Protein AF-X1PZ24-F1 (afdb_monomer)

Mean predicted aligned error: 7.65 Å

Radius of gyration: 15.7 Å; Cα contacts (8 Å, |Δi|>4): 237; chains: 1; bounding box: 40×35×41 Å

Structure (mmCIF, N/CA/C/O backbone):
data_AF-X1PZ24-F1
#
_entry.id   AF-X1PZ24-F1
#
loop_
_atom_site.group_PDB
_atom_site.id
_atom_site.type_symbol
_atom_site.label_atom_id
_atom_site.label_alt_id
_atom_site.label_comp_id
_atom_site.label_asym_id
_atom_site.label_entity_id
_atom_site.label_seq_id
_atom_site.pdbx_PDB_ins_code
_atom_site.Cartn_x
_atom_site.Cartn_y
_atom_site.Cartn_z
_atom_site.occupancy
_atom_site.B_iso_or_equiv
_atom_site.auth_seq_id
_atom_site.auth_comp_id
_atom_site.auth_asym_id
_atom_site.auth_atom_id
_atom_site.pdbx_PDB_model_num
ATOM 1 N N . MET A 1 1 ? 10.990 -10.900 -12.507 1.00 47.62 1 MET A N 1
ATOM 2 C CA . MET A 1 1 ? 11.092 -10.141 -13.762 1.00 47.62 1 MET A CA 1
ATOM 3 C C . MET A 1 1 ? 9.679 -9.938 -14.215 1.00 47.62 1 MET A C 1
ATOM 5 O O . MET A 1 1 ? 9.075 -10.894 -14.695 1.00 47.62 1 MET A O 1
ATOM 9 N N . ALA A 1 2 ? 9.179 -8.734 -13.977 1.00 53.09 2 ALA A N 1
ATOM 10 C CA . ALA A 1 2 ? 7.839 -8.320 -14.306 1.00 53.09 2 ALA A CA 1
ATOM 11 C C . ALA A 1 2 ? 7.632 -8.657 -15.776 1.00 53.09 2 ALA A C 1
ATOM 13 O O . ALA A 1 2 ? 8.490 -8.360 -16.621 1.00 53.09 2 ALA A O 1
ATOM 14 N N . ASN A 1 3 ? 6.565 -9.393 -16.068 1.00 50.22 3 ASN A N 1
ATOM 15 C CA . ASN A 1 3 ? 6.244 -9.698 -17.453 1.00 50.22 3 ASN A CA 1
ATOM 16 C C . ASN A 1 3 ? 5.945 -8.374 -18.187 1.00 50.22 3 ASN A C 1
ATOM 18 O O . ASN A 1 3 ? 5.722 -7.351 -17.550 1.00 50.22 3 ASN A O 1
ATOM 22 N N . TYR A 1 4 ? 5.942 -8.364 -19.520 1.00 52.41 4 TYR A N 1
ATOM 23 C CA . TYR A 1 4 ? 5.857 -7.143 -20.348 1.00 52.41 4 TYR A CA 1
ATOM 24 C C . TYR A 1 4 ? 4.644 -6.215 -20.056 1.00 52.41 4 TYR A C 1
ATOM 26 O O . TYR A 1 4 ? 4.600 -5.103 -20.573 1.00 52.41 4 TYR A O 1
ATOM 34 N N . ASP A 1 5 ? 3.688 -6.655 -19.232 1.00 61.16 5 ASP A N 1
ATOM 35 C CA . ASP A 1 5 ? 2.458 -5.948 -18.843 1.00 61.16 5 ASP A CA 1
ATOM 36 C C . ASP A 1 5 ? 2.370 -5.625 -17.328 1.00 61.16 5 ASP A C 1
ATOM 38 O O . ASP A 1 5 ? 1.391 -5.044 -16.877 1.00 61.16 5 ASP A O 1
ATOM 42 N N . GLU A 1 6 ? 3.371 -5.998 -16.515 1.00 70.12 6 GLU A N 1
ATOM 43 C CA . GLU A 1 6 ? 3.378 -5.745 -15.064 1.00 70.12 6 GLU A CA 1
ATOM 44 C C . GLU A 1 6 ? 4.144 -4.461 -14.710 1.00 70.12 6 GLU A C 1
ATOM 46 O O . GLU A 1 6 ? 5.346 -4.324 -14.956 1.00 70.12 6 GLU A O 1
ATOM 51 N N . ASP A 1 7 ? 3.452 -3.529 -14.058 1.00 83.56 7 ASP A N 1
ATOM 52 C CA . ASP A 1 7 ? 4.037 -2.345 -13.431 1.00 83.56 7 ASP A CA 1
ATOM 53 C C . ASP A 1 7 ? 3.959 -2.416 -11.892 1.00 83.56 7 ASP A C 1
ATOM 55 O O . ASP A 1 7 ? 3.420 -3.357 -11.301 1.00 83.56 7 ASP A O 1
ATOM 59 N N . SER A 1 8 ? 4.527 -1.419 -11.207 1.00 85.88 8 SER A N 1
ATOM 60 C CA . SER A 1 8 ? 4.517 -1.365 -9.739 1.00 85.88 8 SER A CA 1
ATOM 61 C C . SER A 1 8 ? 3.104 -1.252 -9.148 1.00 85.88 8 SER A C 1
ATOM 63 O O . SER A 1 8 ? 2.897 -1.683 -8.017 1.00 85.88 8 SER A O 1
ATOM 65 N N . ILE A 1 9 ? 2.111 -0.756 -9.896 1.00 89.88 9 ILE A N 1
ATOM 66 C CA . ILE A 1 9 ? 0.710 -0.753 -9.451 1.00 89.88 9 ILE A CA 1
ATOM 67 C C . ILE A 1 9 ? 0.146 -2.168 -9.495 1.00 89.88 9 ILE A C 1
ATOM 69 O O . ILE A 1 9 ? -0.422 -2.622 -8.508 1.00 89.88 9 ILE A O 1
ATOM 73 N N . THR A 1 10 ? 0.335 -2.874 -10.605 1.00 90.94 10 THR A N 1
ATOM 74 C CA . THR A 1 10 ? -0.183 -4.232 -10.802 1.00 90.94 10 THR A CA 1
ATOM 75 C C . THR A 1 10 ? 0.384 -5.181 -9.752 1.00 90.94 10 THR A C 1
ATOM 77 O O . THR A 1 10 ? -0.369 -5.864 -9.062 1.00 90.94 10 THR A O 1
ATOM 80 N N . MET A 1 11 ? 1.700 -5.137 -9.520 1.00 91.88 11 MET A N 1
ATOM 81 C CA . MET A 1 11 ? 2.318 -5.949 -8.468 1.00 91.88 11 MET A CA 1
ATOM 82 C C . MET A 1 11 ? 1.821 -5.570 -7.062 1.00 91.88 11 MET A C 1
ATOM 84 O O . MET A 1 11 ? 1.651 -6.445 -6.213 1.00 91.88 11 MET A O 1
ATOM 88 N N . ALA A 1 12 ? 1.562 -4.285 -6.792 1.00 92.69 12 ALA A N 1
ATOM 89 C CA . ALA A 1 12 ? 0.985 -3.864 -5.515 1.00 92.69 12 ALA A CA 1
ATOM 90 C C . ALA A 1 12 ? -0.463 -4.329 -5.329 1.00 92.69 12 ALA A C 1
ATOM 92 O O . ALA A 1 12 ? -0.837 -4.664 -4.207 1.00 92.69 12 ALA A O 1
ATOM 93 N N . VAL A 1 13 ? -1.257 -4.378 -6.401 1.00 94.88 13 VAL A N 1
ATOM 94 C CA . VAL A 1 13 ? -2.616 -4.934 -6.381 1.00 94.88 13 VAL A CA 1
ATOM 95 C C . VAL A 1 13 ? -2.575 -6.418 -6.029 1.00 94.88 13 VAL A C 1
ATOM 97 O O . VAL A 1 13 ? -3.271 -6.825 -5.103 1.00 94.88 13 VAL A O 1
ATOM 100 N N . GLU A 1 14 ? -1.718 -7.208 -6.679 1.00 93.62 14 GLU A N 1
ATOM 101 C CA . GLU A 1 14 ? -1.579 -8.640 -6.373 1.00 93.62 14 GLU A CA 1
ATOM 102 C C . GLU A 1 14 ? -1.134 -8.872 -4.924 1.00 93.62 14 GLU A C 1
ATOM 104 O O . GLU A 1 14 ? -1.743 -9.658 -4.196 1.00 93.62 14 GLU A O 1
ATOM 109 N N . ALA A 1 15 ? -0.130 -8.120 -4.457 1.00 93.31 15 ALA A N 1
ATOM 110 C CA . ALA A 1 15 ? 0.322 -8.199 -3.071 1.00 93.31 15 ALA A CA 1
ATOM 111 C C . ALA A 1 15 ? -0.787 -7.812 -2.076 1.00 93.31 15 ALA A C 1
ATOM 113 O O . ALA A 1 15 ? -0.935 -8.444 -1.030 1.00 93.31 15 ALA A O 1
ATOM 114 N N . ALA A 1 16 ? -1.582 -6.786 -2.389 1.00 94.94 16 ALA A N 1
ATOM 115 C CA . ALA A 1 16 ? -2.708 -6.360 -1.567 1.00 94.94 16 ALA A CA 1
ATOM 116 C C . ALA A 1 16 ? -3.831 -7.404 -1.523 1.00 94.94 16 ALA A C 1
ATOM 118 O O . ALA A 1 16 ? -4.377 -7.652 -0.451 1.00 94.94 16 ALA A O 1
ATOM 119 N N . ILE A 1 17 ? -4.165 -8.025 -2.657 1.00 94.25 17 ILE A N 1
ATOM 120 C CA . ILE A 1 17 ? -5.165 -9.098 -2.729 1.00 94.25 17 ILE A CA 1
ATOM 121 C C . ILE A 1 17 ? -4.731 -10.286 -1.871 1.00 94.25 17 ILE A C 1
ATOM 123 O O . ILE A 1 17 ? -5.545 -10.796 -1.102 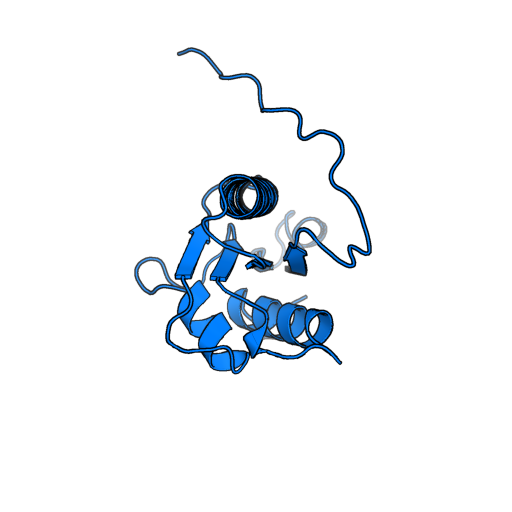1.00 94.25 17 ILE A O 1
ATOM 127 N N . ASP A 1 18 ? -3.465 -10.696 -1.964 1.00 92.62 18 ASP A N 1
ATOM 128 C CA . ASP A 1 18 ? -2.932 -11.790 -1.149 1.00 92.62 18 ASP A CA 1
ATOM 129 C C . ASP A 1 18 ? -2.952 -11.439 0.348 1.00 92.62 18 ASP A C 1
ATOM 131 O O . ASP A 1 18 ? -3.432 -12.218 1.169 1.00 92.62 18 ASP A O 1
ATOM 135 N N . CYS A 1 19 ? -2.540 -10.217 0.705 1.00 92.69 19 CYS A N 1
ATOM 136 C CA . CYS A 1 19 ? -2.556 -9.736 2.088 1.00 92.69 19 CYS A CA 1
ATOM 137 C C . CYS A 1 19 ? -3.970 -9.656 2.686 1.00 92.69 19 CYS A C 1
ATOM 139 O O . CYS A 1 19 ? -4.143 -9.918 3.876 1.00 92.69 19 CYS A O 1
ATOM 141 N N . LEU A 1 20 ? -4.974 -9.306 1.880 1.00 92.06 20 LEU A N 1
ATOM 142 C CA . LEU A 1 20 ? -6.376 -9.219 2.297 1.00 92.06 20 LEU A CA 1
ATOM 143 C C . LEU A 1 20 ? -7.131 -10.548 2.158 1.00 92.06 20 LEU A C 1
ATOM 145 O O . LEU A 1 20 ? -8.324 -10.604 2.455 1.00 92.06 20 LEU A O 1
ATOM 149 N N . ASN A 1 21 ? -6.488 -11.625 1.708 1.00 92.44 21 ASN A N 1
ATOM 150 C CA . ASN A 1 21 ? -7.161 -12.899 1.493 1.00 92.44 21 ASN A CA 1
ATOM 151 C C . ASN A 1 21 ? -7.769 -13.430 2.805 1.00 92.44 21 ASN A C 1
ATOM 153 O O . ASN A 1 21 ? -7.083 -13.596 3.812 1.00 92.44 21 ASN A O 1
ATOM 157 N N . GLY A 1 22 ? -9.083 -13.671 2.803 1.00 88.19 22 GLY A N 1
ATOM 158 C CA . GLY A 1 22 ? -9.830 -14.078 3.997 1.00 88.19 22 GLY A CA 1
ATOM 159 C C . GLY A 1 22 ? -10.107 -12.952 5.003 1.00 88.19 22 GLY A C 1
ATOM 160 O O . GLY A 1 22 ? -10.662 -13.232 6.063 1.00 88.19 22 GLY A O 1
ATOM 161 N N . THR A 1 23 ? -9.762 -11.704 4.674 1.00 88.88 23 THR A N 1
ATOM 162 C CA . THR A 1 23 ? -10.029 -10.505 5.480 1.00 88.88 23 THR A CA 1
ATOM 163 C C . THR A 1 23 ? -11.132 -9.668 4.831 1.00 88.88 23 THR A C 1
ATOM 165 O O . THR A 1 23 ? -11.210 -9.564 3.608 1.00 88.88 23 THR A O 1
ATOM 168 N N . ASP A 1 24 ? -11.998 -9.066 5.648 1.00 90.19 24 ASP A N 1
ATOM 169 C CA . ASP A 1 24 ? -12.997 -8.110 5.164 1.00 90.19 24 ASP A CA 1
ATOM 170 C C . ASP A 1 24 ? -12.309 -6.844 4.628 1.00 90.19 24 ASP A C 1
ATOM 172 O O . ASP A 1 24 ? -11.453 -6.267 5.297 1.00 90.19 24 ASP A O 1
ATOM 176 N N . ARG A 1 25 ? -12.683 -6.400 3.427 1.00 90.50 25 ARG A N 1
ATOM 177 C CA . ARG A 1 25 ? -12.105 -5.217 2.772 1.00 90.50 25 ARG A CA 1
ATOM 178 C C . ARG A 1 25 ? -12.477 -3.920 3.495 1.00 90.50 25 ARG A C 1
ATOM 180 O O . ARG A 1 25 ? -11.683 -2.980 3.500 1.00 90.50 25 ARG A O 1
ATOM 187 N N . ASP A 1 26 ? -13.620 -3.897 4.180 1.00 91.12 26 ASP A N 1
ATOM 188 C CA . ASP A 1 26 ? -14.100 -2.733 4.934 1.00 91.12 26 ASP A CA 1
ATOM 189 C C . ASP A 1 26 ? -13.255 -2.426 6.182 1.00 91.12 26 ASP A C 1
ATOM 191 O O . ASP A 1 26 ? -13.420 -1.375 6.807 1.00 91.12 26 ASP A O 1
ATOM 195 N N . ILE A 1 27 ? -12.327 -3.319 6.548 1.00 91.75 27 ILE A N 1
ATOM 196 C CA . ILE A 1 27 ? -11.443 -3.136 7.701 1.00 91.75 27 ILE A CA 1
ATOM 197 C C . ILE A 1 27 ? -10.455 -1.977 7.517 1.00 91.75 27 ILE A C 1
ATOM 199 O O . ILE A 1 27 ? -10.000 -1.407 8.511 1.00 91.75 27 ILE A O 1
ATOM 203 N N . ALA A 1 28 ? -10.088 -1.661 6.270 1.00 93.94 28 ALA A N 1
ATOM 204 C CA . ALA A 1 28 ? -9.048 -0.693 5.949 1.00 93.94 28 ALA A CA 1
ATOM 205 C C . ALA A 1 28 ? -9.612 0.734 5.899 1.00 93.94 28 ALA A C 1
ATOM 207 O O . ALA A 1 28 ? -10.496 1.055 5.105 1.00 93.94 28 ALA A O 1
ATOM 208 N N . ASP A 1 29 ? -9.054 1.622 6.718 1.00 95.44 29 ASP A N 1
ATOM 209 C CA . ASP A 1 29 ? -9.386 3.054 6.757 1.00 95.44 29 ASP A CA 1
ATOM 210 C C . ASP A 1 29 ? -8.489 3.889 5.830 1.00 95.44 29 ASP A C 1
ATOM 212 O O . ASP A 1 29 ? -8.745 5.069 5.582 1.00 95.44 29 ASP A O 1
ATOM 216 N N . GLY A 1 30 ? -7.428 3.280 5.297 1.00 96.25 30 GLY A N 1
ATOM 217 C CA . GLY A 1 30 ? -6.539 3.924 4.343 1.00 96.25 30 GLY A CA 1
ATOM 218 C C . GLY A 1 30 ? -5.648 2.952 3.578 1.00 96.25 30 GLY A C 1
ATOM 219 O O . GLY A 1 30 ? -5.440 1.812 4.003 1.00 96.25 30 GLY A O 1
ATOM 220 N N . LEU A 1 31 ? -5.105 3.434 2.457 1.00 97.25 31 LEU A N 1
ATOM 221 C CA . LEU A 1 31 ? -4.144 2.721 1.621 1.00 97.25 31 LEU A CA 1
ATOM 222 C C . LEU A 1 31 ? -2.940 3.604 1.315 1.00 97.25 31 LEU A C 1
ATOM 224 O O . LEU A 1 31 ? -3.065 4.654 0.679 1.00 97.25 31 LEU A O 1
ATOM 228 N N . TYR A 1 32 ? -1.760 3.166 1.749 1.00 97.06 32 TYR A N 1
ATOM 229 C CA . TYR A 1 32 ? -0.496 3.847 1.479 1.00 97.06 32 TYR A CA 1
ATOM 230 C C . TYR A 1 32 ? 0.290 3.050 0.446 1.00 97.06 32 TYR A C 1
ATOM 232 O O . TYR A 1 32 ? 0.629 1.894 0.690 1.00 97.06 32 TYR A O 1
ATOM 240 N N . PHE A 1 33 ? 0.586 3.657 -0.697 1.00 96.00 33 PHE A N 1
ATOM 241 C CA . PHE A 1 33 ? 1.389 3.053 -1.752 1.00 96.00 33 PHE A CA 1
ATOM 242 C C . PHE A 1 33 ? 2.802 3.629 -1.726 1.00 96.00 33 PHE A C 1
ATOM 244 O O . PHE A 1 33 ? 3.000 4.844 -1.770 1.00 96.00 33 PHE A O 1
ATOM 251 N N . ALA A 1 34 ? 3.795 2.750 -1.638 1.00 95.25 34 ALA A N 1
ATOM 252 C CA . ALA A 1 34 ? 5.200 3.101 -1.581 1.00 95.25 34 ALA A CA 1
ATOM 253 C C . ALA A 1 34 ? 5.947 2.596 -2.820 1.00 95.25 34 ALA A C 1
ATOM 255 O O . ALA A 1 34 ? 6.050 1.392 -3.040 1.00 95.25 34 ALA A O 1
ATOM 256 N N . SER A 1 35 ? 6.535 3.500 -3.602 1.00 91.38 35 SER A N 1
ATOM 257 C CA . SER A 1 35 ? 7.304 3.108 -4.787 1.00 91.38 35 SER A CA 1
ATOM 258 C C . SER A 1 35 ? 8.407 4.104 -5.124 1.00 91.38 35 SER A C 1
ATOM 260 O O . SER A 1 35 ? 8.230 5.318 -5.035 1.00 91.38 35 SER A O 1
ATOM 262 N N . THR A 1 36 ? 9.559 3.598 -5.560 1.00 87.75 36 THR A N 1
ATOM 263 C CA . THR A 1 36 ? 10.609 4.401 -6.208 1.00 87.75 36 THR A CA 1
ATOM 264 C C . THR A 1 36 ? 10.457 4.445 -7.726 1.00 87.75 36 THR A C 1
ATOM 266 O O . THR A 1 36 ? 11.145 5.217 -8.391 1.00 87.75 36 THR A O 1
ATOM 269 N N . THR A 1 37 ? 9.533 3.650 -8.263 1.00 84.69 37 THR A N 1
ATOM 270 C CA . THR A 1 37 ? 9.233 3.510 -9.689 1.00 84.69 37 THR A CA 1
ATOM 271 C C . THR A 1 37 ? 7.719 3.584 -9.953 1.00 84.69 37 THR A C 1
ATOM 273 O O . THR A 1 37 ? 7.162 2.678 -10.579 1.00 84.69 37 THR A O 1
ATOM 276 N N . PRO A 1 38 ? 7.005 4.627 -9.469 1.00 81.88 38 PRO A N 1
ATOM 277 C CA . PRO A 1 38 ? 5.581 4.765 -9.752 1.00 81.88 38 PRO A CA 1
ATOM 278 C C . PRO A 1 38 ? 5.367 5.038 -11.253 1.00 81.88 38 PRO A C 1
ATOM 280 O O . PRO A 1 38 ? 6.112 5.831 -11.838 1.00 81.88 38 PRO A O 1
ATOM 283 N N . PRO A 1 39 ? 4.353 4.431 -11.896 1.00 78.25 39 PRO A N 1
ATOM 284 C CA . PRO A 1 39 ? 4.100 4.623 -13.324 1.00 78.25 39 PRO A CA 1
ATOM 285 C C . PRO A 1 39 ? 3.508 6.007 -13.628 1.00 78.25 39 PRO A C 1
ATOM 287 O O . PRO A 1 39 ? 3.589 6.481 -14.761 1.00 78.25 39 PRO A O 1
ATOM 290 N N . TYR A 1 40 ? 2.937 6.678 -12.621 1.00 78.12 40 TYR A N 1
ATOM 291 C CA . TYR A 1 40 ? 2.360 8.013 -12.740 1.00 78.12 40 TYR A CA 1
ATOM 292 C C . TYR A 1 40 ? 3.038 9.002 -11.791 1.00 78.12 40 TYR A C 1
ATOM 294 O O . TYR A 1 40 ? 3.231 8.715 -10.613 1.00 78.12 40 TYR A O 1
ATOM 302 N N . SER A 1 41 ? 3.352 10.196 -12.298 1.00 68.25 41 SER A N 1
ATOM 303 C CA . SER A 1 41 ? 3.929 11.290 -11.505 1.00 68.25 41 SER A CA 1
ATOM 304 C C . SER A 1 41 ? 2.882 12.193 -10.847 1.00 68.25 41 SER A C 1
ATOM 306 O O . SER A 1 41 ? 3.152 12.777 -9.804 1.00 68.25 41 SER A O 1
ATOM 308 N N . GLU A 1 42 ? 1.710 12.344 -11.470 1.00 68.88 42 GLU A N 1
ATOM 309 C CA . GLU A 1 42 ? 0.645 13.257 -11.012 1.00 68.88 42 GLU A CA 1
ATOM 310 C C . GLU A 1 42 ? -0.623 12.524 -10.572 1.00 68.88 42 GLU A C 1
ATOM 312 O O . GLU A 1 42 ? -1.362 13.004 -9.714 1.00 68.88 42 GLU A O 1
ATOM 317 N N . LYS A 1 43 ? -0.897 11.359 -11.171 1.00 81.06 43 LYS A N 1
ATOM 318 C CA . LYS A 1 43 ? -2.063 10.554 -10.821 1.00 81.06 43 LYS A CA 1
ATOM 319 C C . LYS A 1 43 ? -1.770 9.787 -9.540 1.00 81.06 43 LYS A C 1
ATOM 321 O O . LYS A 1 43 ? -0.736 9.132 -9.436 1.00 81.06 43 LYS A O 1
ATOM 326 N N . MET A 1 44 ? -2.713 9.842 -8.608 1.00 85.69 44 MET A N 1
ATOM 327 C CA . MET A 1 44 ? -2.607 9.126 -7.345 1.00 85.69 44 MET A CA 1
ATOM 328 C C . MET A 1 44 ? -2.620 7.613 -7.607 1.00 85.69 44 MET A C 1
ATOM 330 O O . MET A 1 44 ? -3.607 7.081 -8.112 1.00 85.69 44 MET A O 1
ATOM 334 N N . SER A 1 45 ? -1.507 6.933 -7.334 1.00 91.56 45 SER A N 1
ATOM 335 C CA . SER A 1 45 ? -1.343 5.498 -7.617 1.00 91.56 45 SER 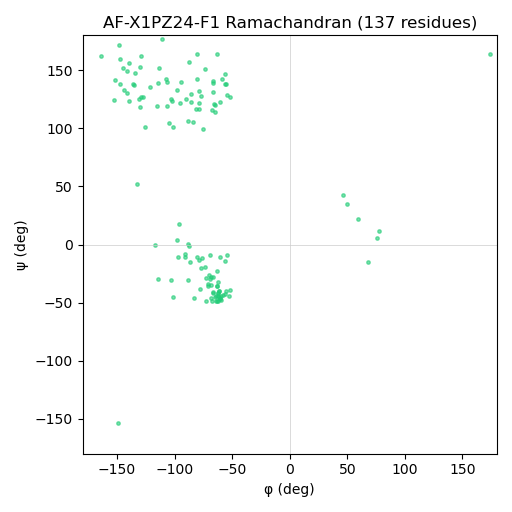A CA 1
ATOM 336 C C . SER A 1 45 ? -2.051 4.660 -6.556 1.00 91.56 45 SER A C 1
ATOM 338 O O . SER A 1 45 ? -2.753 3.709 -6.891 1.00 91.56 45 SER A O 1
ATOM 340 N N . ALA A 1 46 ? -1.986 5.090 -5.294 1.00 92.75 46 ALA A N 1
ATOM 341 C CA . ALA A 1 46 ? -2.725 4.508 -4.180 1.00 92.75 46 ALA A CA 1
ATOM 342 C C . ALA A 1 46 ? -4.237 4.388 -4.447 1.00 92.75 46 ALA A C 1
ATOM 344 O O . ALA A 1 46 ? -4.838 3.372 -4.109 1.00 92.75 46 ALA A O 1
ATOM 345 N N . SER A 1 47 ? -4.863 5.374 -5.097 1.00 93.19 47 SER A N 1
ATOM 346 C CA . SER A 1 47 ? -6.300 5.303 -5.401 1.00 93.19 47 SER A CA 1
ATOM 347 C C . SER A 1 47 ? -6.628 4.308 -6.515 1.00 93.19 47 SER A C 1
ATOM 349 O O . SER A 1 47 ? -7.700 3.708 -6.500 1.00 93.19 47 SER A O 1
ATOM 351 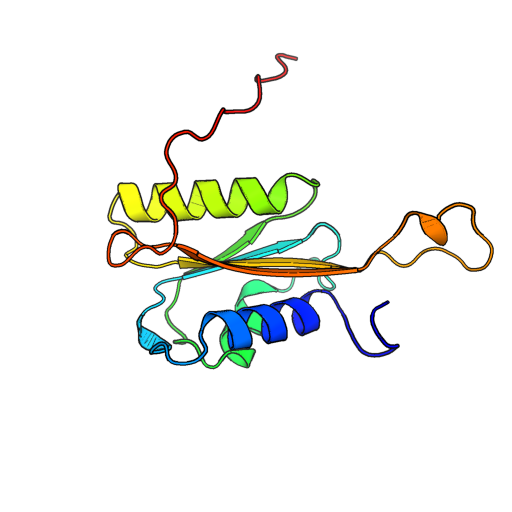N N . ILE A 1 48 ? -5.699 4.073 -7.448 1.00 93.88 48 ILE A N 1
ATOM 352 C CA . ILE A 1 48 ? -5.832 3.013 -8.455 1.00 93.88 48 ILE A CA 1
ATOM 353 C C . ILE A 1 48 ? -5.745 1.648 -7.778 1.00 93.88 48 ILE A C 1
ATOM 355 O O . ILE A 1 48 ? -6.586 0.793 -8.045 1.00 93.88 48 ILE A O 1
ATOM 359 N N . VAL A 1 49 ? -4.766 1.463 -6.885 1.00 94.38 49 VAL A N 1
ATOM 360 C CA . VAL A 1 49 ? -4.624 0.219 -6.119 1.00 94.38 49 VAL A CA 1
ATOM 361 C C . VAL A 1 49 ? -5.887 -0.029 -5.297 1.00 94.38 49 VAL A C 1
ATOM 363 O O . VAL A 1 49 ? -6.449 -1.109 -5.401 1.00 94.38 49 VAL A O 1
ATOM 366 N N . ALA A 1 50 ? -6.386 0.976 -4.569 1.00 94.94 50 ALA A N 1
ATOM 367 C CA . ALA A 1 50 ? -7.595 0.859 -3.750 1.00 94.94 50 ALA A CA 1
ATOM 368 C C . ALA A 1 50 ? -8.834 0.448 -4.560 1.00 94.94 50 ALA A C 1
ATOM 370 O O . ALA A 1 50 ? -9.581 -0.435 -4.145 1.00 94.94 50 ALA A O 1
ATOM 371 N N . ALA A 1 51 ? -9.028 1.049 -5.737 1.00 93.88 51 ALA A N 1
ATOM 372 C CA . ALA A 1 51 ? -10.130 0.693 -6.623 1.00 93.88 51 ALA A CA 1
ATOM 373 C C . ALA A 1 51 ? -9.984 -0.731 -7.190 1.00 93.88 51 ALA A C 1
ATOM 375 O O . ALA A 1 51 ? -10.961 -1.469 -7.278 1.00 93.88 51 ALA A O 1
ATOM 376 N N . ALA A 1 52 ? -8.768 -1.134 -7.569 1.00 94.19 52 ALA A N 1
ATOM 377 C CA . ALA A 1 52 ? -8.496 -2.471 -8.095 1.00 94.19 52 ALA A CA 1
ATOM 378 C C . ALA A 1 52 ? -8.609 -3.567 -7.021 1.00 94.19 52 ALA A C 1
ATOM 380 O O . ALA A 1 52 ? -8.917 -4.715 -7.337 1.00 94.19 52 ALA A O 1
ATOM 381 N N . THR A 1 53 ? -8.395 -3.213 -5.753 1.00 93.06 53 THR A N 1
ATOM 382 C CA . THR A 1 53 ? -8.543 -4.101 -4.599 1.00 93.06 53 THR A CA 1
ATOM 383 C C . THR A 1 53 ? -9.906 -3.964 -3.924 1.00 93.06 53 THR A C 1
ATOM 385 O O . THR A 1 53 ? -10.046 -4.414 -2.791 1.00 93.06 53 THR A O 1
ATOM 388 N N . ASP A 1 54 ? -10.911 -3.391 -4.595 1.00 93.75 54 ASP A N 1
ATOM 389 C CA . ASP A 1 54 ? -12.307 -3.334 -4.126 1.00 93.75 54 ASP A CA 1
ATOM 390 C C . ASP A 1 54 ? -12.439 -2.821 -2.676 1.00 93.75 54 ASP A C 1
ATOM 392 O O . ASP A 1 54 ? -13.245 -3.309 -1.884 1.00 93.75 54 ASP A O 1
ATOM 396 N N . LEU A 1 55 ? -11.568 -1.883 -2.292 1.00 94.44 55 LEU A N 1
ATOM 397 C CA . LEU A 1 55 ? -11.665 -1.196 -1.012 1.00 94.44 55 LEU A CA 1
ATOM 398 C C . LEU A 1 55 ? -12.706 -0.076 -1.100 1.00 94.44 55 LEU A C 1
ATOM 400 O O . LEU A 1 55 ? -13.084 0.371 -2.185 1.00 94.44 55 LEU A O 1
ATOM 404 N N . ARG A 1 56 ? -13.133 0.414 0.066 1.00 94.12 56 ARG A N 1
ATOM 405 C CA . ARG A 1 56 ? -14.077 1.533 0.171 1.00 94.12 56 ARG A CA 1
ATOM 406 C C . ARG A 1 56 ? -13.576 2.778 -0.569 1.00 94.12 56 ARG A C 1
ATOM 408 O O . ARG A 1 56 ? -12.387 3.077 -0.605 1.00 94.12 56 ARG A O 1
ATOM 415 N N . ASP A 1 57 ? -14.496 3.543 -1.132 1.00 89.56 57 ASP A N 1
ATOM 416 C CA . ASP A 1 57 ? -14.196 4.763 -1.884 1.00 89.56 57 ASP A CA 1
ATOM 417 C C . ASP A 1 57 ? -13.901 5.982 -0.991 1.00 89.56 57 ASP A C 1
ATOM 419 O O . ASP A 1 57 ? -13.376 6.987 -1.475 1.00 89.56 57 ASP A O 1
ATOM 423 N N . ASP A 1 58 ? -14.201 5.892 0.306 1.00 92.12 58 ASP A N 1
ATOM 424 C CA . ASP A 1 58 ? -14.013 6.950 1.301 1.00 92.12 58 ASP A CA 1
ATOM 425 C C . ASP A 1 58 ? -12.721 6.826 2.131 1.00 92.12 58 ASP A C 1
ATOM 427 O O . ASP A 1 58 ? -12.477 7.646 3.022 1.00 92.12 58 ASP A O 1
ATOM 431 N N . LEU A 1 59 ? -11.868 5.840 1.832 1.00 94.12 59 LEU A N 1
ATOM 432 C CA . LEU A 1 59 ? -10.610 5.629 2.550 1.00 94.12 59 LEU A CA 1
ATOM 433 C C . LEU A 1 59 ? -9.548 6.678 2.202 1.00 94.12 59 LEU A C 1
ATOM 435 O O . LEU A 1 59 ? -9.472 7.204 1.090 1.00 94.12 59 LEU A O 1
ATOM 439 N N . PHE A 1 60 ? -8.658 6.953 3.154 1.00 95.38 60 PHE A N 1
ATOM 440 C CA . PHE A 1 60 ? -7.561 7.890 2.936 1.00 95.38 60 PHE A CA 1
ATOM 441 C C . PHE A 1 60 ? -6.419 7.240 2.137 1.00 95.38 60 PHE A C 1
ATOM 443 O O . PHE A 1 60 ? -5.825 6.251 2.568 1.00 95.38 60 PHE A O 1
ATOM 450 N N . THR A 1 61 ? -6.074 7.810 0.982 1.00 95.62 61 THR A N 1
ATOM 451 C CA . THR A 1 61 ? -4.994 7.313 0.115 1.00 95.62 61 THR A CA 1
ATOM 452 C C . THR A 1 61 ? -3.756 8.204 0.152 1.00 95.62 61 THR A C 1
ATOM 454 O O . THR A 1 61 ? -3.860 9.432 0.120 1.00 95.62 61 THR A O 1
ATOM 457 N N . LEU A 1 62 ? -2.569 7.592 0.155 1.00 94.50 62 LEU A N 1
ATOM 458 C CA . LEU A 1 62 ? -1.286 8.300 0.187 1.00 94.50 62 LEU A CA 1
ATOM 459 C C . LEU A 1 62 ? -0.247 7.614 -0.705 1.00 94.50 62 LEU A C 1
ATOM 461 O O . LEU A 1 62 ? -0.003 6.422 -0.555 1.00 94.50 62 LEU A O 1
ATOM 465 N N . ASP A 1 63 ? 0.423 8.384 -1.562 1.00 93.75 63 ASP A N 1
ATOM 466 C CA . ASP A 1 63 ? 1.606 7.931 -2.298 1.00 93.75 63 ASP A CA 1
ATOM 467 C C . ASP A 1 63 ? 2.888 8.405 -1.596 1.00 93.75 63 ASP A C 1
ATOM 469 O O . ASP A 1 63 ? 3.025 9.579 -1.240 1.00 93.75 63 ASP A O 1
ATOM 473 N N . ILE A 1 64 ? 3.851 7.501 -1.412 1.00 92.81 64 ILE A N 1
ATOM 474 C CA . ILE A 1 64 ? 5.165 7.781 -0.823 1.00 92.81 64 ILE A CA 1
ATOM 475 C C . ILE A 1 64 ? 6.245 7.259 -1.766 1.00 92.81 64 ILE A C 1
ATOM 477 O O . ILE A 1 64 ? 6.257 6.086 -2.123 1.00 92.81 64 ILE A O 1
ATOM 481 N N . GLY A 1 65 ? 7.208 8.097 -2.142 1.00 89.44 65 GLY A N 1
ATOM 482 C CA . GLY A 1 65 ? 8.215 7.684 -3.119 1.00 89.44 65 GLY A CA 1
ATOM 483 C C . GLY A 1 65 ? 9.581 8.329 -2.961 1.00 89.44 65 GLY A C 1
ATOM 484 O O . GLY A 1 65 ? 9.995 8.702 -1.863 1.00 89.44 65 GLY A O 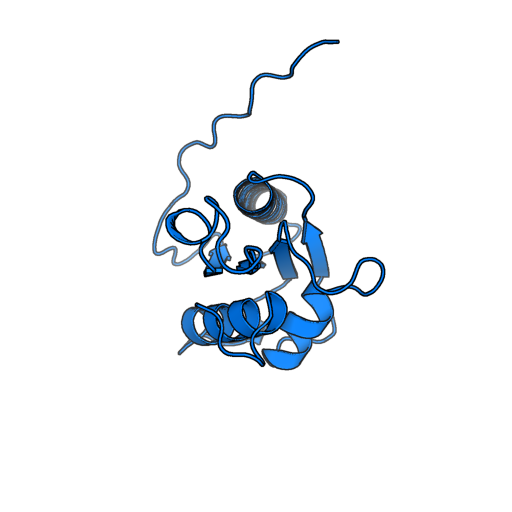1
ATOM 485 N N . ASN A 1 66 ? 10.298 8.415 -4.083 1.00 78.19 66 ASN A N 1
ATOM 486 C CA . ASN A 1 66 ? 11.588 9.094 -4.278 1.00 78.19 66 ASN A CA 1
ATOM 487 C C . ASN A 1 66 ? 12.812 8.484 -3.573 1.00 78.19 66 ASN A C 1
ATOM 489 O O . ASN A 1 66 ? 13.941 8.831 -3.912 1.00 78.19 66 ASN A O 1
ATOM 493 N N . SER A 1 67 ? 12.636 7.595 -2.600 1.00 85.12 67 SER A N 1
ATOM 494 C CA . SER A 1 67 ? 13.736 6.979 -1.857 1.00 85.12 67 SER A CA 1
ATOM 495 C C . SER A 1 67 ? 13.448 5.517 -1.581 1.00 85.12 67 SER A C 1
ATOM 497 O O . SER A 1 67 ? 12.308 5.158 -1.318 1.00 85.12 67 SER A O 1
ATOM 499 N N . LEU A 1 68 ? 14.497 4.694 -1.502 1.00 82.06 68 LEU A N 1
ATOM 500 C CA . LEU A 1 68 ? 14.421 3.289 -1.068 1.00 82.06 68 LEU A CA 1
ATOM 501 C C . LEU A 1 68 ? 13.801 3.110 0.328 1.00 82.06 68 LEU A C 1
ATOM 503 O O . LEU A 1 68 ? 13.462 2.003 0.729 1.00 82.06 68 LEU A O 1
ATOM 507 N N . ARG A 1 69 ? 13.673 4.202 1.086 1.00 86.88 69 ARG A N 1
ATOM 508 C CA . ARG A 1 69 ? 13.033 4.227 2.402 1.00 86.88 69 ARG A CA 1
ATOM 509 C C . ARG A 1 69 ? 11.526 4.461 2.335 1.00 86.88 69 ARG A C 1
ATOM 511 O O . ARG A 1 69 ? 10.894 4.484 3.381 1.00 86.88 69 ARG A O 1
ATOM 518 N N . CYS A 1 70 ? 10.936 4.642 1.152 1.00 89.75 70 CYS A N 1
ATOM 519 C CA . CYS A 1 70 ? 9.507 4.923 1.010 1.00 89.75 70 CYS A CA 1
ATOM 520 C C . CYS A 1 70 ? 8.636 3.857 1.690 1.00 89.75 70 CYS A C 1
ATOM 522 O O . CYS A 1 70 ? 7.690 4.219 2.380 1.00 89.75 70 CYS A O 1
ATOM 524 N N . GLY A 1 71 ? 9.004 2.573 1.592 1.00 89.00 71 GLY A N 1
ATOM 525 C CA . GLY A 1 71 ? 8.277 1.483 2.248 1.00 89.00 71 GLY A CA 1
ATOM 526 C C . GLY A 1 71 ? 8.283 1.593 3.776 1.00 89.00 71 GLY A C 1
ATOM 527 O O . GLY A 1 71 ? 7.233 1.544 4.411 1.00 89.00 71 GLY A O 1
ATOM 528 N N . THR A 1 72 ? 9.448 1.821 4.389 1.00 90.44 72 THR A N 1
ATOM 529 C CA . THR A 1 72 ? 9.536 1.967 5.853 1.00 90.44 72 THR A CA 1
ATOM 530 C C . THR A 1 72 ? 8.923 3.277 6.340 1.00 90.44 72 THR A C 1
ATOM 532 O O . THR A 1 72 ? 8.293 3.299 7.397 1.00 90.44 72 THR A O 1
ATOM 535 N N . SER A 1 73 ? 9.027 4.353 5.555 1.00 93.44 73 SER A N 1
ATOM 536 C CA . SER A 1 73 ? 8.309 5.606 5.799 1.00 93.44 73 SER A CA 1
ATOM 537 C C . SER A 1 73 ? 6.790 5.412 5.759 1.00 93.44 73 SER A C 1
ATOM 539 O O . SER A 1 73 ? 6.099 5.970 6.607 1.00 93.44 73 SER A O 1
ATOM 541 N N . ALA A 1 74 ? 6.270 4.597 4.834 1.00 94.44 74 ALA A N 1
ATOM 542 C CA . ALA A 1 74 ? 4.846 4.273 4.752 1.00 94.44 74 ALA A CA 1
ATOM 543 C C . ALA A 1 74 ? 4.364 3.495 5.973 1.00 94.44 74 ALA A C 1
ATOM 545 O O . ALA A 1 74 ? 3.366 3.874 6.581 1.00 94.44 74 ALA A O 1
ATOM 546 N N . ILE A 1 75 ? 5.119 2.481 6.399 1.00 93.94 75 ILE A N 1
ATOM 547 C CA . ILE A 1 75 ? 4.821 1.732 7.628 1.00 93.94 75 ILE A CA 1
ATOM 548 C C . ILE A 1 75 ? 4.831 2.665 8.844 1.00 93.94 75 ILE A C 1
ATOM 550 O O . ILE A 1 75 ? 3.921 2.616 9.669 1.00 93.94 75 ILE A O 1
ATOM 554 N N . LYS A 1 76 ? 5.824 3.555 8.952 1.00 94.12 76 LYS A N 1
ATOM 555 C CA . LYS A 1 76 ? 5.904 4.525 10.050 1.00 94.12 76 LYS A CA 1
ATOM 556 C C . LYS A 1 76 ? 4.715 5.491 10.048 1.00 94.12 76 LYS A C 1
ATOM 558 O O . LYS A 1 76 ? 4.127 5.721 11.102 1.00 94.12 76 LYS A O 1
ATOM 563 N N . ALA A 1 77 ? 4.339 6.019 8.885 1.00 95.00 77 ALA A N 1
ATOM 564 C CA . ALA A 1 77 ? 3.175 6.889 8.745 1.00 95.00 77 ALA A CA 1
ATOM 565 C C . ALA A 1 77 ? 1.873 6.162 9.119 1.00 95.00 77 ALA A C 1
ATOM 567 O O . ALA A 1 77 ? 1.032 6.733 9.811 1.00 95.00 77 ALA A O 1
ATOM 568 N N . ALA A 1 78 ? 1.719 4.899 8.707 1.00 95.00 78 ALA A N 1
ATOM 569 C CA . ALA A 1 78 ? 0.558 4.077 9.042 1.00 95.00 78 ALA A CA 1
ATOM 570 C C . ALA A 1 78 ? 0.477 3.825 10.551 1.00 95.00 78 ALA A C 1
ATOM 572 O O . ALA A 1 78 ? -0.545 4.089 11.181 1.00 95.00 78 ALA A O 1
ATOM 573 N N . HIS A 1 79 ? 1.593 3.415 11.152 1.00 94.06 79 HIS A N 1
ATOM 574 C CA . HIS A 1 79 ? 1.706 3.233 12.593 1.00 94.06 79 HIS A CA 1
ATOM 575 C C . HIS A 1 79 ? 1.356 4.514 13.371 1.00 94.06 79 HIS A C 1
ATOM 577 O O . HIS A 1 79 ? 0.653 4.453 14.377 1.00 94.06 79 HIS A O 1
ATOM 583 N N . ASP A 1 80 ? 1.816 5.685 12.925 1.00 94.25 80 ASP A N 1
ATOM 584 C CA . ASP A 1 80 ? 1.524 6.952 13.606 1.00 94.25 80 ASP A CA 1
ATOM 585 C C . ASP A 1 80 ? 0.059 7.383 13.458 1.00 94.25 80 ASP A C 1
ATOM 587 O O . ASP A 1 80 ? -0.538 7.884 14.417 1.00 94.25 80 ASP A O 1
ATOM 591 N N . ALA A 1 81 ? -0.558 7.128 12.303 1.00 94.50 81 ALA A N 1
ATOM 592 C CA . ALA A 1 81 ? -1.990 7.334 12.107 1.00 94.50 81 ALA A CA 1
ATOM 593 C C . ALA A 1 81 ? -2.824 6.441 13.043 1.00 94.50 81 ALA A C 1
ATOM 595 O O . ALA A 1 81 ? -3.755 6.935 13.680 1.00 94.50 81 ALA A O 1
ATOM 596 N N . ILE A 1 82 ? -2.427 5.178 13.221 1.00 94.06 82 ILE A N 1
ATOM 597 C CA . ILE A 1 82 ? -3.084 4.243 14.147 1.00 94.06 82 ILE A CA 1
ATOM 598 C C . ILE A 1 82 ? -2.884 4.677 15.598 1.00 94.06 82 ILE A C 1
ATOM 600 O O . ILE A 1 82 ? -3.842 4.817 16.356 1.00 94.06 82 ILE A O 1
ATOM 604 N N . LYS A 1 83 ? -1.644 4.987 15.988 1.00 93.06 83 LYS A N 1
ATOM 605 C CA . LYS A 1 83 ? -1.310 5.413 17.354 1.00 93.06 83 LYS A CA 1
ATOM 606 C C . LYS A 1 83 ? -1.991 6.725 17.754 1.00 93.06 83 LYS A C 1
ATOM 608 O O . LYS A 1 83 ? -2.297 6.917 18.928 1.00 93.06 83 LYS A O 1
ATOM 613 N N . SER A 1 84 ? -2.210 7.633 16.803 1.00 94.06 84 SER A N 1
ATOM 614 C CA . SER A 1 84 ? -2.946 8.882 17.043 1.00 94.06 84 SER A CA 1
ATOM 615 C C . SER A 1 84 ? -4.465 8.695 17.130 1.00 94.06 84 SER A C 1
ATOM 617 O O . SER A 1 84 ? -5.156 9.623 17.545 1.00 94.06 84 SER A O 1
ATOM 619 N N . GLY A 1 85 ? -4.986 7.521 16.754 1.00 92.38 85 GLY A N 1
ATOM 620 C CA . GLY A 1 85 ? -6.420 7.245 16.664 1.00 92.38 85 GLY A CA 1
ATOM 621 C C . GLY A 1 85 ? -7.090 7.818 15.411 1.00 92.38 85 GLY A C 1
ATOM 622 O O . GLY A 1 85 ? -8.316 7.846 15.347 1.00 92.38 85 GLY A O 1
ATOM 623 N N . SER A 1 86 ? -6.310 8.281 14.427 1.00 93.62 86 SER A N 1
ATOM 624 C CA . SER A 1 86 ? -6.835 8.825 13.163 1.00 93.62 86 SER A CA 1
ATOM 625 C C . SER A 1 86 ? -7.302 7.730 12.196 1.00 93.62 86 SER A C 1
ATOM 627 O O . SER A 1 86 ? -8.088 8.005 11.297 1.00 93.62 86 SER A O 1
ATOM 629 N N . ALA A 1 87 ? -6.821 6.501 12.383 1.00 94.50 87 ALA A N 1
ATOM 630 C CA . ALA A 1 87 ? -7.214 5.299 11.652 1.00 94.50 87 ALA A CA 1
ATOM 631 C C . ALA A 1 87 ? -7.118 4.083 12.586 1.00 94.50 87 ALA A C 1
ATOM 633 O O . ALA A 1 87 ? -6.411 4.140 13.593 1.00 94.50 87 ALA A O 1
ATOM 634 N N . LYS A 1 88 ? -7.798 2.981 12.266 1.00 93.94 88 LYS A N 1
ATOM 635 C CA . LYS A 1 88 ? -7.662 1.704 12.985 1.00 93.94 88 LYS A CA 1
ATOM 636 C C . LYS A 1 88 ? -6.788 0.726 12.227 1.00 93.94 88 LYS A C 1
ATOM 638 O O . LYS A 1 88 ? -5.911 0.120 12.838 1.00 93.94 88 LYS A O 1
ATOM 643 N N . ASN A 1 89 ? -7.007 0.609 10.917 1.00 94.56 89 ASN A N 1
ATOM 644 C CA . ASN A 1 89 ? -6.188 -0.232 10.054 1.00 94.56 89 ASN A CA 1
ATOM 645 C C . ASN A 1 89 ? -5.827 0.497 8.766 1.00 94.56 89 ASN A C 1
ATOM 647 O O . ASN A 1 89 ? -6.667 1.151 8.151 1.00 94.56 89 ASN A O 1
ATOM 651 N N . IL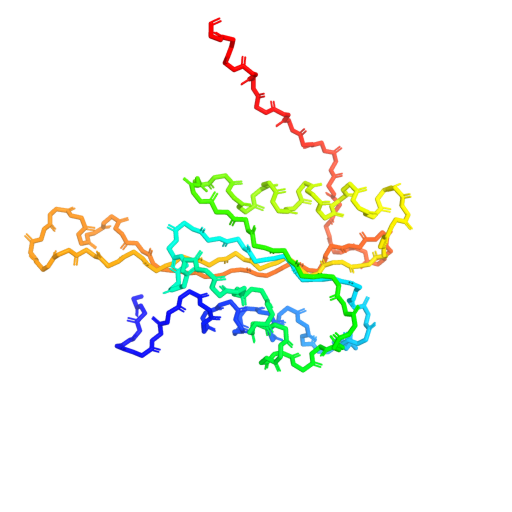E A 1 90 ? -4.575 0.365 8.344 1.00 96.62 90 ILE A N 1
ATOM 652 C CA . ILE A 1 90 ? -4.073 0.942 7.099 1.00 96.62 90 ILE A CA 1
ATOM 653 C C . ILE A 1 90 ? -3.375 -0.156 6.315 1.00 96.62 90 ILE A C 1
ATOM 655 O O . ILE A 1 90 ? -2.464 -0.811 6.825 1.00 96.62 90 ILE A O 1
ATOM 659 N N . LEU A 1 91 ? -3.780 -0.326 5.060 1.00 96.75 91 LEU A N 1
ATOM 660 C CA . LEU A 1 91 ? -3.087 -1.198 4.129 1.00 96.75 91 LEU A CA 1
ATOM 661 C C . LEU A 1 91 ? -1.889 -0.453 3.541 1.00 96.75 91 LEU A C 1
ATOM 663 O O . LEU A 1 91 ? -2.036 0.551 2.850 1.00 96.75 91 LEU A O 1
ATOM 667 N N . VAL A 1 92 ? -0.687 -0.945 3.801 1.00 97.00 92 VAL A N 1
ATOM 668 C CA . VAL A 1 92 ? 0.542 -0.427 3.204 1.00 97.00 92 VAL A CA 1
ATOM 669 C C . VAL A 1 92 ? 0.973 -1.375 2.101 1.00 97.00 92 VAL A C 1
ATOM 671 O O . VAL A 1 92 ? 1.195 -2.552 2.355 1.00 97.00 92 VAL A O 1
ATOM 674 N N . THR A 1 93 ? 1.137 -0.864 0.889 1.00 96.00 93 THR A N 1
ATOM 675 C CA . THR A 1 93 ? 1.684 -1.602 -0.252 1.00 96.00 93 THR A CA 1
ATOM 676 C C . THR A 1 93 ? 3.007 -0.975 -0.657 1.00 96.00 93 THR A C 1
ATOM 678 O O . THR A 1 93 ? 3.154 0.245 -0.650 1.00 96.00 93 THR A O 1
ATOM 681 N N . ALA A 1 94 ? 3.996 -1.797 -0.980 1.00 93.94 94 ALA A N 1
ATOM 682 C CA . ALA A 1 94 ? 5.281 -1.348 -1.486 1.00 93.94 94 ALA A CA 1
ATOM 683 C C . ALA A 1 94 ? 5.628 -2.151 -2.730 1.00 93.94 94 ALA A C 1
ATOM 685 O O . ALA A 1 94 ? 5.636 -3.376 -2.663 1.00 93.94 94 ALA A O 1
ATOM 686 N N . ALA A 1 95 ? 5.914 -1.480 -3.843 1.00 90.56 95 ALA A N 1
ATOM 687 C CA . ALA A 1 95 ? 6.229 -2.147 -5.097 1.00 90.56 95 ALA A CA 1
ATOM 688 C C . ALA A 1 95 ? 7.227 -1.348 -5.928 1.00 90.56 95 ALA A C 1
ATOM 690 O O . ALA A 1 95 ? 7.119 -0.129 -6.058 1.00 90.56 95 ALA A O 1
ATOM 691 N N . ASP A 1 96 ? 8.181 -2.047 -6.529 1.00 88.00 96 ASP A N 1
ATOM 692 C CA . ASP A 1 96 ? 9.149 -1.468 -7.450 1.00 88.00 96 ASP A CA 1
ATOM 693 C C . ASP A 1 96 ? 9.323 -2.357 -8.679 1.00 88.00 96 ASP A C 1
ATOM 695 O O . ASP A 1 96 ? 9.443 -3.572 -8.555 1.00 88.00 96 ASP A O 1
ATOM 699 N N . CYS A 1 97 ? 9.404 -1.738 -9.856 1.00 83.38 97 CYS A N 1
ATOM 700 C CA . CYS A 1 97 ? 9.785 -2.380 -11.109 1.00 83.38 97 CYS A CA 1
ATOM 701 C C . CYS A 1 97 ? 10.956 -1.605 -11.722 1.00 83.38 97 CYS A C 1
ATOM 703 O O . CYS A 1 97 ? 10.781 -0.528 -12.296 1.00 83.38 97 CYS A O 1
ATOM 705 N N . ARG A 1 98 ? 12.182 -2.119 -11.567 1.00 73.88 98 ARG A N 1
ATOM 706 C CA . ARG A 1 98 ? 13.390 -1.476 -12.107 1.00 73.88 98 ARG A CA 1
ATOM 707 C C . ARG A 1 98 ? 1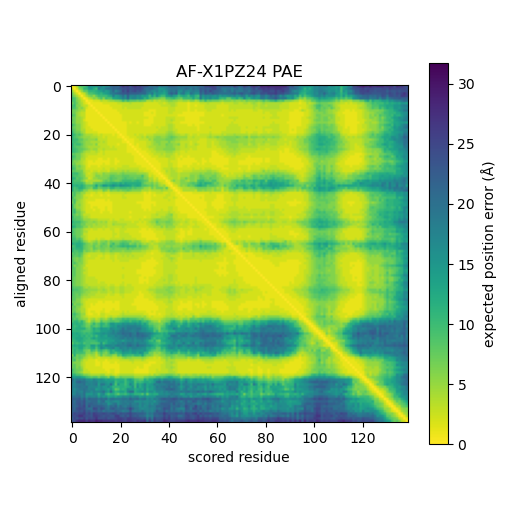3.826 -2.179 -13.382 1.00 73.88 98 ARG A C 1
ATOM 709 O O . ARG A 1 98 ? 14.461 -3.226 -13.338 1.00 73.88 98 ARG A O 1
ATOM 716 N N . LEU A 1 99 ? 13.505 -1.578 -14.522 1.00 67.75 99 LEU A N 1
ATOM 717 C CA . LEU A 1 99 ? 13.936 -2.066 -15.830 1.00 67.75 99 LEU A CA 1
ATOM 718 C C . LEU A 1 99 ? 15.397 -1.666 -16.085 1.00 67.75 99 LEU A C 1
ATOM 720 O O . LEU A 1 99 ? 15.724 -0.480 -16.169 1.00 67.75 99 LEU A O 1
ATOM 724 N N . ALA A 1 100 ? 16.283 -2.656 -16.209 1.00 61.69 100 ALA A N 1
ATOM 725 C CA . ALA A 1 100 ? 17.658 -2.441 -16.653 1.00 61.69 100 ALA A CA 1
ATOM 726 C C . ALA A 1 100 ? 17.710 -2.316 -18.189 1.00 61.69 100 ALA A C 1
ATOM 728 O O . ALA A 1 100 ? 17.000 -3.051 -18.881 1.00 61.69 100 ALA A O 1
ATOM 729 N N . PRO A 1 101 ? 18.556 -1.436 -18.759 1.00 66.94 101 PRO A N 1
ATOM 730 C CA . PRO A 1 101 ? 18.828 -1.454 -20.191 1.00 66.94 101 PRO A CA 1
ATOM 731 C C . PRO A 1 101 ? 19.397 -2.817 -20.625 1.00 66.94 101 PRO A C 1
ATOM 733 O O . PRO A 1 101 ? 20.226 -3.371 -19.889 1.00 66.94 101 PRO A O 1
ATOM 736 N N . PRO A 1 102 ? 19.023 -3.332 -21.812 1.00 66.88 102 PRO A N 1
ATOM 737 C CA . PRO A 1 102 ? 19.541 -4.600 -22.315 1.00 66.88 102 PRO A CA 1
ATOM 738 C C . PRO A 1 102 ? 21.073 -4.612 -22.374 1.00 66.88 102 PRO A C 1
ATOM 740 O O . PRO A 1 102 ? 21.679 -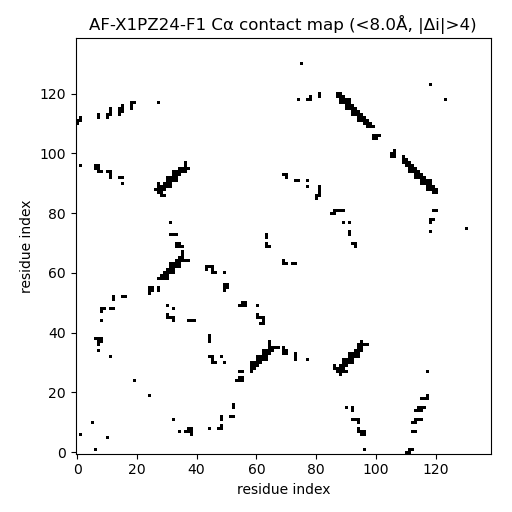3.631 -22.810 1.00 66.88 102 PRO A O 1
ATOM 743 N N . ALA A 1 103 ? 21.688 -5.727 -21.974 1.00 67.75 103 ALA A N 1
ATOM 744 C CA . ALA A 1 103 ? 23.139 -5.935 -21.919 1.00 67.75 103 ALA A CA 1
ATOM 745 C C . ALA A 1 103 ? 23.905 -4.944 -21.017 1.00 67.75 103 ALA A C 1
ATOM 747 O O . ALA A 1 103 ? 25.111 -4.741 -21.192 1.00 67.75 103 ALA A O 1
ATOM 748 N N . SER A 1 104 ? 23.224 -4.319 -20.053 1.00 71.31 104 SER A N 1
ATOM 749 C CA . SER A 1 104 ? 23.873 -3.485 -19.042 1.00 71.31 104 SER A CA 1
ATOM 750 C C . SER A 1 104 ? 24.325 -4.304 -17.835 1.00 71.31 104 SER A C 1
ATOM 752 O O . SER A 1 104 ? 23.761 -5.345 -17.505 1.00 71.31 104 SER A O 1
ATOM 754 N N . GLU A 1 105 ? 25.308 -3.778 -17.108 1.00 73.25 105 GLU A N 1
ATOM 755 C CA . GLU A 1 105 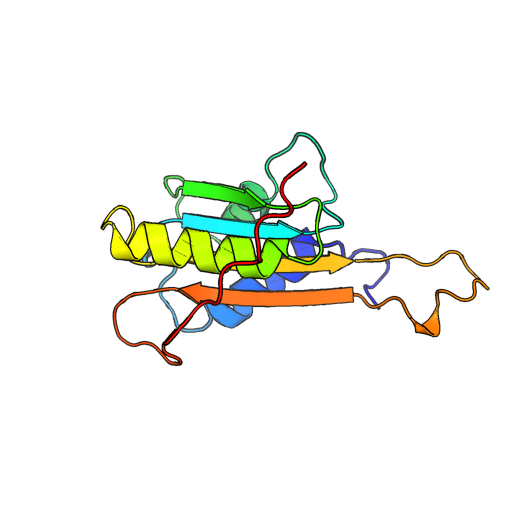? 25.752 -4.326 -15.819 1.00 73.25 105 GLU A CA 1
ATOM 756 C C . GLU A 1 105 ? 24.653 -4.342 -14.737 1.00 73.25 105 GLU A C 1
ATOM 758 O O . GLU A 1 105 ? 24.825 -4.968 -13.692 1.00 73.25 105 GLU A O 1
ATOM 763 N N . PHE A 1 106 ? 23.516 -3.682 -14.988 1.00 61.88 106 PHE A N 1
ATOM 764 C CA . PHE A 1 106 ? 22.380 -3.606 -14.076 1.00 61.88 106 PHE A CA 1
ATOM 765 C C . PHE A 1 106 ? 21.392 -4.773 -14.219 1.00 61.88 106 PHE A C 1
ATOM 767 O O . PHE A 1 106 ? 20.609 -4.986 -13.298 1.00 61.88 106 PHE A O 1
ATOM 774 N N . GLU A 1 107 ? 21.440 -5.558 -15.305 1.00 60.84 107 GLU A N 1
ATOM 775 C CA . GLU A 1 107 ? 20.576 -6.741 -15.500 1.00 60.84 107 GLU A CA 1
ATOM 776 C C . GLU A 1 107 ? 20.603 -7.746 -14.330 1.00 60.84 107 GLU A C 1
ATOM 778 O O . GLU A 1 107 ? 19.533 -8.186 -13.918 1.00 60.84 107 GLU A O 1
ATOM 783 N N . PRO A 1 108 ? 21.763 -8.108 -13.740 1.00 60.53 108 PRO A N 1
ATOM 784 C CA . PRO A 1 108 ? 21.788 -9.018 -12.594 1.00 60.53 108 PRO A CA 1
ATOM 785 C C . PRO A 1 108 ? 21.470 -8.343 -11.248 1.00 60.53 108 PRO A C 1
ATOM 787 O O . PRO A 1 108 ? 21.322 -9.041 -10.247 1.00 60.53 108 PRO A O 1
ATOM 790 N N . VAL A 1 109 ? 21.423 -7.007 -11.189 1.00 62.12 109 VAL A N 1
ATOM 791 C CA . VAL A 1 109 ? 21.292 -6.240 -9.934 1.00 62.12 109 VAL A CA 1
ATOM 792 C C . VAL A 1 109 ? 19.876 -5.705 -9.741 1.00 62.12 109 VAL A C 1
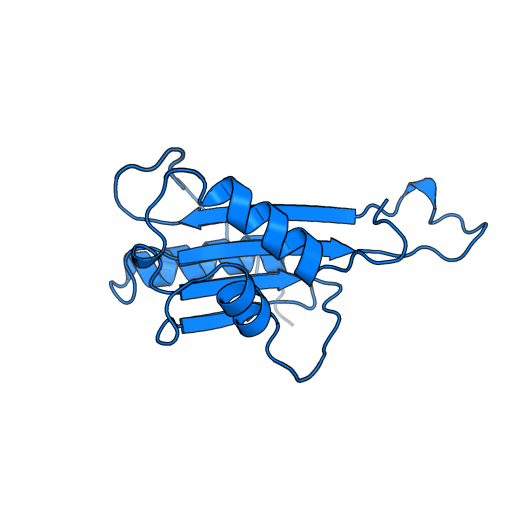ATOM 794 O O . VAL A 1 109 ? 19.427 -5.526 -8.608 1.00 62.12 109 VAL A O 1
ATOM 797 N N . PHE A 1 110 ? 19.169 -5.418 -10.832 1.00 68.12 110 PHE A N 1
ATOM 798 C CA . PHE A 1 110 ? 17.801 -4.933 -10.770 1.00 68.12 110 PHE A CA 1
ATOM 799 C C . PHE A 1 110 ? 16.818 -6.092 -10.683 1.00 68.12 110 PHE A C 1
ATOM 801 O O . PHE A 1 110 ? 16.857 -7.045 -11.454 1.00 68.12 110 PHE A O 1
ATOM 808 N N . GLY A 1 111 ? 15.935 -5.976 -9.701 1.00 68.94 111 GLY A N 1
ATOM 809 C CA . GLY A 1 111 ? 14.800 -6.850 -9.503 1.00 68.94 111 GLY A CA 1
ATOM 810 C C . GLY A 1 111 ? 13.537 -6.022 -9.344 1.00 68.94 111 GLY A C 1
ATOM 811 O O . GLY A 1 111 ? 13.568 -4.818 -9.072 1.00 68.94 111 GLY A O 1
ATOM 812 N N . ASP A 1 112 ? 12.434 -6.710 -9.528 1.00 82.31 112 ASP A N 1
ATOM 813 C CA . ASP A 1 112 ? 11.068 -6.267 -9.354 1.00 82.31 112 ASP A CA 1
ATOM 814 C C . ASP A 1 112 ? 10.437 -7.032 -8.192 1.00 82.31 112 ASP A C 1
ATOM 816 O O . ASP A 1 112 ? 10.828 -8.159 -7.877 1.00 82.31 112 ASP A O 1
ATOM 820 N N . GLY A 1 113 ? 9.468 -6.413 -7.537 1.00 84.75 113 GLY A N 1
ATOM 821 C CA . GLY A 1 113 ? 8.707 -7.090 -6.505 1.00 84.75 113 GLY A CA 1
ATOM 822 C C . GLY A 1 113 ? 7.752 -6.161 -5.789 1.00 84.75 113 GLY A C 1
ATOM 823 O O . GLY A 1 113 ? 7.880 -4.935 -5.850 1.00 84.75 113 GLY A O 1
ATOM 824 N N . ALA A 1 114 ? 6.813 -6.778 -5.081 1.00 90.31 114 ALA A N 1
ATOM 825 C CA . ALA A 1 114 ? 5.869 -6.089 -4.229 1.00 90.31 114 ALA A CA 1
ATOM 826 C C . ALA A 1 114 ? 5.627 -6.842 -2.921 1.00 90.31 114 ALA A C 1
ATOM 828 O O . ALA A 1 114 ? 5.820 -8.054 -2.830 1.00 90.31 114 ALA A O 1
ATOM 829 N N . ALA A 1 115 ? 5.200 -6.098 -1.910 1.00 92.88 115 ALA A N 1
ATOM 830 C CA . ALA A 1 115 ? 4.742 -6.606 -0.628 1.00 92.88 115 ALA A CA 1
ATOM 831 C C . ALA A 1 115 ? 3.598 -5.730 -0.112 1.00 92.88 115 ALA A C 1
ATOM 833 O O . ALA A 1 115 ? 3.550 -4.530 -0.397 1.00 92.88 115 ALA A O 1
ATOM 834 N N . ALA A 1 116 ? 2.704 -6.316 0.678 1.00 94.38 116 ALA A N 1
ATOM 835 C CA . ALA A 1 116 ? 1.624 -5.594 1.331 1.00 94.38 116 ALA A CA 1
ATOM 836 C C . ALA A 1 116 ? 1.505 -5.999 2.803 1.00 94.38 116 ALA A C 1
ATOM 838 O O . ALA A 1 116 ? 1.804 -7.132 3.177 1.00 94.38 116 ALA A O 1
ATOM 839 N N . PHE A 1 117 ? 1.091 -5.044 3.631 1.00 94.06 117 PHE A N 1
ATOM 840 C CA . PHE A 1 117 ? 0.966 -5.189 5.074 1.00 94.06 117 PHE A CA 1
ATOM 841 C C . PHE A 1 117 ? -0.306 -4.491 5.546 1.00 94.06 117 PHE A C 1
ATOM 843 O O . PHE A 1 117 ? -0.457 -3.285 5.347 1.00 94.06 117 PHE A O 1
ATOM 850 N N . LEU A 1 118 ? -1.194 -5.216 6.222 1.00 94.38 118 LEU A N 1
ATOM 851 C CA . LEU A 1 118 ? -2.288 -4.608 6.969 1.00 94.38 118 LEU A CA 1
ATOM 852 C C . LEU A 1 118 ? -1.769 -4.208 8.354 1.00 94.38 118 LEU A C 1
ATOM 854 O O . LEU A 1 118 ? -1.516 -5.059 9.205 1.00 94.38 118 LEU A O 1
ATOM 858 N N . ILE A 1 119 ? -1.555 -2.911 8.564 1.00 93.88 119 ILE A N 1
ATOM 859 C CA . ILE A 1 119 ? -1.087 -2.376 9.844 1.00 93.88 119 ILE A CA 1
ATOM 860 C C . ILE A 1 119 ? -2.317 -2.054 10.689 1.00 93.88 119 ILE A C 1
ATOM 862 O O . ILE A 1 119 ? -3.168 -1.290 10.242 1.00 93.88 119 ILE A O 1
ATOM 866 N N . GLY A 1 120 ? -2.397 -2.607 11.898 1.00 90.81 120 GLY A N 1
ATOM 867 C CA . GLY A 1 120 ? -3.511 -2.424 12.830 1.00 90.81 120 GLY A CA 1
ATOM 868 C C . GLY A 1 120 ? -3.054 -2.481 14.289 1.00 90.81 120 GLY A C 1
ATOM 869 O O . GLY A 1 120 ? -1.891 -2.770 14.573 1.00 90.81 120 GLY A O 1
ATOM 870 N N . GLY A 1 121 ? -3.959 -2.163 15.219 1.00 78.25 121 GLY A N 1
ATOM 871 C CA . GLY A 1 121 ? -3.696 -2.202 16.668 1.00 78.25 121 GLY A CA 1
ATOM 872 C C . GLY A 1 121 ? -4.166 -3.476 17.384 1.00 78.25 121 GLY A C 1
ATOM 873 O O . GLY A 1 121 ? -3.822 -3.678 18.547 1.00 78.25 121 GLY A O 1
ATOM 874 N N . GLU A 1 122 ? -4.946 -4.322 16.711 1.00 73.75 122 GLU A N 1
ATOM 875 C CA . GLU A 1 122 ? -5.603 -5.518 17.259 1.00 73.75 122 GLU A CA 1
ATOM 876 C C . GLU A 1 122 ? -5.321 -6.725 16.342 1.00 73.75 122 GLU A C 1
ATOM 878 O O . GLU A 1 122 ? -5.046 -6.532 15.160 1.00 73.75 122 GLU A O 1
ATOM 883 N N . ASP A 1 123 ? -5.328 -7.950 16.888 1.00 63.28 123 ASP A N 1
ATOM 884 C CA . ASP A 1 123 ? -5.074 -9.213 16.158 1.00 63.28 123 ASP A CA 1
ATOM 885 C C . ASP A 1 123 ? -3.845 -9.192 15.221 1.00 63.28 123 ASP A C 1
ATOM 887 O O . ASP A 1 123 ? -3.853 -9.694 14.096 1.00 63.28 123 ASP A O 1
ATOM 891 N N . VAL A 1 124 ? -2.742 -8.612 15.706 1.00 67.94 124 VAL A N 1
ATOM 892 C CA . VAL A 1 124 ? -1.513 -8.442 14.922 1.00 67.94 124 VAL A CA 1
ATOM 893 C C . VAL A 1 124 ? -0.707 -9.739 14.804 1.00 67.94 124 VAL A C 1
ATOM 895 O O . VAL A 1 124 ? -0.330 -10.358 15.799 1.00 67.94 124 VAL A O 1
ATOM 898 N N . ALA A 1 125 ? -0.360 -10.117 13.570 1.00 62.03 125 ALA A N 1
ATOM 899 C CA . ALA A 1 125 ? 0.553 -11.232 13.304 1.00 62.03 125 ALA A CA 1
ATOM 900 C C . ALA A 1 125 ? 2.006 -10.921 13.723 1.00 62.03 125 ALA A C 1
ATOM 902 O O . ALA A 1 125 ? 2.762 -11.825 14.077 1.00 62.03 125 ALA A O 1
ATOM 903 N N . VAL A 1 126 ? 2.398 -9.641 13.680 1.00 61.41 126 VAL A N 1
ATOM 904 C CA . VAL A 1 126 ? 3.727 -9.135 14.052 1.00 61.41 126 VAL A CA 1
ATOM 905 C C . VAL A 1 126 ? 3.569 -7.769 14.722 1.00 61.41 126 VAL A C 1
ATOM 907 O O . VAL A 1 126 ? 2.875 -6.899 14.199 1.00 61.41 126 VAL A O 1
ATOM 910 N N . ALA A 1 127 ? 4.233 -7.566 15.861 1.00 61.69 127 ALA A N 1
ATOM 911 C CA . ALA A 1 127 ? 4.258 -6.285 16.565 1.00 61.69 127 ALA A CA 1
ATOM 912 C C . ALA A 1 127 ? 5.490 -5.452 16.168 1.00 61.69 127 ALA A C 1
ATOM 914 O O . ALA A 1 127 ? 6.596 -5.978 16.044 1.00 61.69 127 ALA A O 1
ATOM 915 N N . ILE A 1 128 ? 5.309 -4.139 15.996 1.00 62.97 128 ILE A N 1
ATOM 916 C CA . ILE A 1 128 ? 6.409 -3.190 15.772 1.00 62.97 128 ILE A CA 1
ATOM 917 C C . ILE A 1 128 ? 6.908 -2.713 17.144 1.00 62.97 128 ILE A C 1
ATOM 919 O O . ILE A 1 128 ? 6.227 -1.930 17.801 1.00 62.97 128 ILE A O 1
ATOM 923 N N . GLU A 1 129 ? 8.081 -3.180 17.587 1.00 56.31 129 GLU A N 1
ATOM 924 C CA . GLU A 1 129 ? 8.629 -2.827 18.912 1.00 56.31 129 GLU A CA 1
ATOM 925 C C . GLU A 1 129 ? 9.376 -1.484 18.919 1.00 56.31 129 GLU A C 1
ATOM 927 O O . GLU A 1 129 ? 9.157 -0.649 19.796 1.00 56.31 129 GLU A O 1
ATOM 932 N N . GLU A 1 130 ? 10.238 -1.240 17.928 1.00 49.84 130 GLU A N 1
ATOM 933 C CA . GLU A 1 130 ? 11.031 -0.013 17.846 1.00 49.84 130 GLU A CA 1
ATOM 934 C C . GLU A 1 130 ? 11.372 0.313 16.384 1.00 49.84 130 GLU A C 1
ATOM 936 O O . GLU A 1 130 ? 11.945 -0.500 15.660 1.00 49.84 130 GLU A O 1
ATOM 941 N N . ALA A 1 131 ? 11.023 1.520 15.933 1.00 53.53 131 ALA A N 1
ATOM 942 C CA . ALA A 1 131 ? 11.437 2.042 14.634 1.00 53.53 131 ALA A CA 1
ATOM 943 C C . ALA A 1 131 ? 12.537 3.083 14.859 1.00 53.53 131 ALA A C 1
ATOM 945 O O . ALA A 1 131 ? 12.249 4.199 15.293 1.00 53.53 131 ALA A O 1
ATOM 946 N N . ILE A 1 132 ? 13.793 2.723 14.578 1.00 56.03 132 ILE A N 1
ATOM 947 C CA . ILE A 1 132 ? 14.935 3.632 14.734 1.00 56.03 132 ILE A CA 1
ATOM 948 C C . ILE A 1 132 ? 14.810 4.755 13.691 1.00 56.03 132 ILE A C 1
ATOM 950 O O . ILE A 1 132 ? 14.872 4.478 12.487 1.00 56.03 132 ILE A O 1
ATOM 954 N N . PRO A 1 133 ? 14.636 6.025 14.103 1.00 51.75 133 PRO A N 1
ATOM 955 C CA . PRO A 1 133 ? 14.593 7.128 13.161 1.00 51.75 133 PRO A CA 1
ATOM 956 C C . PRO A 1 133 ? 15.965 7.286 12.503 1.00 51.75 133 PRO A C 1
ATOM 958 O O . PRO A 1 133 ? 17.006 7.159 13.150 1.00 51.75 133 PRO A O 1
ATOM 961 N N . SER A 1 134 ? 15.978 7.580 11.201 1.00 55.19 134 SER A N 1
ATOM 962 C CA . SER A 1 134 ? 17.230 7.929 10.533 1.00 55.19 134 SER A CA 1
ATOM 963 C C . SER A 1 134 ? 17.872 9.117 11.244 1.00 55.19 134 SER A C 1
ATOM 965 O O . SER A 1 134 ? 17.157 10.084 11.523 1.00 55.19 134 SER A O 1
ATOM 967 N N . PRO A 1 135 ? 19.198 9.115 11.459 1.00 48.03 135 PRO A N 1
ATOM 968 C CA . PRO A 1 135 ? 19.880 10.326 11.882 1.00 48.03 135 PRO A CA 1
ATOM 969 C C . PRO A 1 135 ? 19.551 11.441 10.883 1.00 48.03 135 PRO A C 1
ATOM 971 O O . PRO A 1 135 ? 19.638 11.242 9.665 1.00 48.03 135 PRO A O 1
ATOM 974 N N . ALA A 1 136 ? 19.102 12.583 11.403 1.00 52.06 136 ALA A N 1
ATOM 975 C CA . ALA A 1 136 ? 18.917 13.782 10.608 1.00 52.06 136 ALA A CA 1
ATOM 976 C C . ALA A 1 136 ? 20.301 14.230 10.130 1.00 52.06 136 ALA A C 1
ATOM 978 O O . ALA A 1 136 ? 21.192 14.478 10.942 1.00 52.06 136 ALA A O 1
ATOM 979 N N . ILE A 1 137 ? 20.497 14.298 8.815 1.00 54.69 137 ILE A N 1
ATOM 980 C CA . ILE A 1 137 ? 21.704 14.892 8.248 1.00 54.69 137 ILE A CA 1
ATOM 981 C C . ILE A 1 137 ? 21.512 16.403 8.400 1.00 54.69 137 ILE A C 1
ATOM 983 O O . ILE A 1 137 ? 20.739 17.000 7.654 1.00 54.69 137 ILE A O 1
ATOM 987 N N . SER A 1 138 ? 22.111 17.010 9.427 1.00 50.84 138 SER A N 1
ATOM 988 C CA . SER A 1 138 ? 22.113 18.468 9.558 1.00 50.84 138 SER A CA 1
ATOM 989 C C . SER A 1 138 ? 22.936 19.051 8.409 1.00 50.84 138 SER A C 1
ATOM 991 O O . SER A 1 138 ? 24.109 18.697 8.273 1.00 50.84 138 SER A O 1
ATOM 993 N N . SER A 1 139 ? 22.317 19.897 7.585 1.00 60.72 139 SER A N 1
ATOM 994 C CA . SER A 1 139 ? 22.995 20.718 6.572 1.00 60.72 139 SER A CA 1
ATOM 995 C C . SER A 1 139 ? 23.891 21.774 7.202 1.00 60.72 139 SER A C 1
ATOM 997 O O . SER A 1 139 ? 23.408 22.390 8.182 1.00 60.72 139 SER A O 1
#

Solvent-accessible surface area (backbone atoms only — not comparable to full-atom values): 8077 Å² total; per-residue (Å²): 118,65,55,103,85,55,47,25,58,55,41,22,32,53,26,40,49,61,63,41,60,99,51,71,53,81,61,44,46,24,32,35,27,14,25,71,37,63,92,51,94,82,58,68,57,20,55,52,35,37,60,76,55,66,35,65,92,85,43,51,62,39,74,36,49,88,38,97,54,16,47,60,50,44,52,50,52,43,52,49,35,36,75,72,65,79,34,60,22,28,36,35,28,26,16,32,52,51,84,51,62,87,97,41,91,42,53,88,72,47,63,46,55,48,43,39,46,80,46,55,88,64,96,64,93,70,83,88,89,78,82,84,75,77,82,78,82,81,129

Organism: NCBI:txid412755

Secondary structure (DSSP, 8-state):
---TT--HHHHHHHHHHHHTTTS-GGG-SEEEEEESS-S-SSS-HHHHHHHHTT--TTSEEEEEESSTTHHHHHHHHHHHHHHTTS-SEEEEEEEEE-PPPTTSTTTTT--EEEEEEEEESSS-SS------PPPP---

InterPro domains:
  IPR013751 Beta-ketoacyl-[acyl-carrier-protein] synthase III, N-terminal [PF08545] (63-122)
  IPR016039 Thiolase-like [G3DSA:3.40.47.10] (1-135)
  IPR016039 Thiolase-like [SSF53901] (2-122)

Foldseek 3Di:
DAPPPDDQLNQQLVQLLVQCVVHDLAQAQEEEEEEQGDPDDPDQSRQVSCVSNVHDPNHHYYYFYNDPCSQVVQVVVQVVCCVVVVHFKYKYKYWYDDDDDPPDPCVVVDDTHMHIDIDGDPPDPDDDDDDDDDPDPDD

pLDDT: mean 82.75, std 14.83, range [47.62, 97.25]

Nearest PDB structures (foldseek):
  6et9-assembly1_L  TM=9.311E-01  e=1.446E-08  Methanothermococcus thermolithotrophicus
  4ku5-assembly1_B  TM=8.816E-01  e=3.809E-08  Xanthomonas campestris pv. campestris str. ATCC 33913
  2hdb-assembly1_B  TM=9.219E-01  e=1.386E-07  Enterococcus faecalis
  3v4n-assembly1_A  TM=9.243E-01  e=4.155E-07  Enterococcus faecalis
  1ysl-assembly1_B  TM=9.195E-01  e=8.454E-07  Enterococcus faecalis

Sequence (139 aa):
MANYDEDSITMAVEAAIDCLNGTDRDIADGLYFASTTPPYSEKMSASIVAAATDLRDDLFTLDIGNSLRCGTSAIKAAHDAIKSGSAKNILVTAADCRLAPPASEFEPVFGDGAAAFLIGGEDVAVAIEEAIPSPAISS